Protein AF-A0A7U6KME7-F1 (afdb_monomer)

Structure (mmCIF, N/CA/C/O backbone):
data_AF-A0A7U6KME7-F1
#
_entry.id   AF-A0A7U6KME7-F1
#
loop_
_atom_site.group_PDB
_atom_site.id
_atom_site.type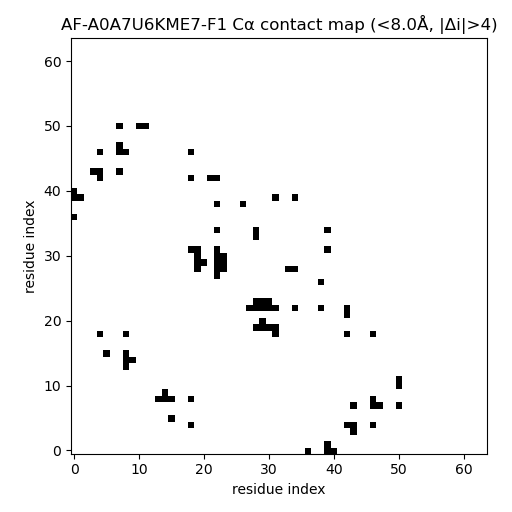_symbol
_atom_site.label_atom_id
_atom_site.label_alt_id
_atom_site.label_comp_id
_atom_site.label_asym_id
_atom_site.label_entity_id
_atom_site.label_seq_id
_atom_site.pdbx_PDB_ins_code
_atom_site.Cartn_x
_atom_site.Cartn_y
_atom_site.Cartn_z
_atom_site.occupancy
_atom_site.B_iso_or_equiv
_atom_site.auth_seq_id
_atom_site.auth_comp_id
_atom_site.auth_asym_id
_atom_site.auth_atom_id
_atom_site.pdbx_PDB_model_num
ATOM 1 N N . MET A 1 1 ? -11.461 -3.859 -5.432 1.00 84.31 1 MET A N 1
ATOM 2 C CA . MET A 1 1 ? -10.238 -3.138 -4.967 1.00 84.31 1 MET A CA 1
ATOM 3 C C . MET A 1 1 ? -9.142 -4.132 -4.644 1.00 84.31 1 MET A C 1
ATOM 5 O O . MET A 1 1 ? -8.038 -3.942 -5.127 1.00 84.31 1 MET A O 1
ATOM 9 N N . VAL A 1 2 ? -9.460 -5.185 -3.888 1.00 90.25 2 VAL A N 1
ATOM 10 C CA . VAL A 1 2 ? -8.553 -6.309 -3.618 1.00 90.25 2 VAL A CA 1
ATOM 11 C C . VAL A 1 2 ? -8.082 -6.971 -4.921 1.00 90.25 2 VAL A C 1
ATOM 13 O O . VAL A 1 2 ? -6.881 -7.054 -5.120 1.00 90.25 2 VAL A O 1
ATOM 16 N N . ASP A 1 3 ? -8.975 -7.239 -5.878 1.00 94.44 3 ASP A N 1
ATOM 17 C CA . ASP A 1 3 ? -8.610 -7.823 -7.191 1.00 94.44 3 ASP A CA 1
ATOM 18 C C . ASP A 1 3 ? -7.601 -6.970 -7.979 1.00 94.44 3 ASP A C 1
ATOM 20 O O . ASP A 1 3 ? -6.743 -7.471 -8.694 1.00 94.44 3 ASP A O 1
ATOM 24 N N . LYS A 1 4 ? -7.667 -5.639 -7.828 1.00 95.50 4 LYS A N 1
ATOM 25 C CA . LYS A 1 4 ? -6.698 -4.735 -8.462 1.00 95.50 4 LYS A CA 1
ATOM 26 C C . LYS A 1 4 ? -5.336 -4.786 -7.771 1.00 95.50 4 LYS A C 1
ATOM 28 O O . LYS A 1 4 ? -4.321 -4.609 -8.433 1.00 95.50 4 LYS A O 1
ATOM 33 N N . ILE A 1 5 ? -5.317 -4.979 -6.452 1.00 96.06 5 ILE A N 1
ATOM 34 C CA . ILE A 1 5 ? -4.076 -5.194 -5.700 1.00 96.06 5 ILE A CA 1
ATOM 35 C C . ILE A 1 5 ? -3.461 -6.528 -6.124 1.00 96.06 5 ILE A C 1
ATOM 37 O O . ILE A 1 5 ? -2.274 -6.551 -6.419 1.00 96.06 5 ILE A O 1
ATOM 41 N N . GLU A 1 6 ? -4.268 -7.586 -6.233 1.00 96.12 6 GLU A N 1
ATOM 42 C CA . GLU A 1 6 ? -3.832 -8.901 -6.713 1.00 96.12 6 GLU A CA 1
ATOM 43 C C . GLU A 1 6 ? -3.183 -8.810 -8.092 1.00 96.12 6 GLU A C 1
ATOM 45 O O . GLU A 1 6 ? -2.028 -9.193 -8.243 1.00 96.12 6 GLU A O 1
ATOM 50 N N . ALA A 1 7 ? -3.871 -8.202 -9.063 1.00 97.19 7 ALA A N 1
ATOM 51 C CA . ALA A 1 7 ? -3.335 -8.026 -10.410 1.00 97.19 7 ALA A CA 1
ATOM 52 C C . ALA A 1 7 ? -1.977 -7.298 -10.403 1.00 97.19 7 ALA A C 1
ATOM 54 O O . ALA A 1 7 ? -1.024 -7.760 -11.020 1.00 97.19 7 ALA A O 1
ATOM 55 N N . LEU A 1 8 ? -1.845 -6.207 -9.637 1.00 96.00 8 LEU A N 1
ATOM 56 C CA . LEU A 1 8 ? -0.582 -5.463 -9.530 1.00 96.00 8 LEU A CA 1
ATOM 57 C C . LEU A 1 8 ? 0.534 -6.263 -8.844 1.00 96.00 8 LEU A C 1
ATOM 59 O O . LEU A 1 8 ? 1.710 -6.082 -9.167 1.00 96.00 8 LEU A O 1
ATOM 63 N N . LEU A 1 9 ? 0.190 -7.112 -7.877 1.00 96.19 9 LEU A N 1
ATOM 64 C CA . LEU A 1 9 ? 1.142 -8.007 -7.230 1.00 96.19 9 LEU A CA 1
ATOM 65 C C . LEU A 1 9 ? 1.620 -9.085 -8.205 1.00 96.19 9 LEU A C 1
ATOM 67 O O . LEU A 1 9 ? 2.825 -9.320 -8.288 1.00 96.19 9 LEU A O 1
ATOM 71 N N . THR A 1 10 ? 0.712 -9.672 -8.986 1.00 96.31 10 THR A N 1
ATOM 72 C CA . THR A 1 10 ? 1.047 -10.630 -10.046 1.00 96.31 10 THR A CA 1
ATOM 73 C C . THR A 1 10 ? 1.940 -9.995 -11.108 1.00 96.31 10 THR A C 1
ATOM 75 O O . THR A 1 10 ? 2.995 -10.552 -11.408 1.00 96.31 10 THR A O 1
ATOM 78 N N . ASP A 1 11 ? 1.594 -8.799 -11.595 1.00 92.94 11 ASP A N 1
ATOM 79 C CA . ASP A 1 11 ? 2.391 -8.054 -12.582 1.00 92.94 11 ASP A CA 1
ATOM 80 C C . ASP A 1 11 ? 3.816 -7.769 -12.078 1.00 92.94 11 ASP A C 1
ATOM 82 O O . ASP A 1 11 ? 4.778 -7.782 -12.843 1.00 92.94 11 ASP A O 1
ATOM 86 N N . GLY A 1 12 ? 3.963 -7.503 -10.776 1.00 91.38 12 GLY A N 1
ATOM 87 C CA . GLY A 1 12 ? 5.251 -7.244 -10.128 1.00 91.38 12 GLY A CA 1
ATOM 88 C C . GLY A 1 12 ? 5.963 -8.489 -9.586 1.00 91.38 12 GLY A C 1
ATOM 89 O O . GLY A 1 12 ? 7.008 -8.341 -8.940 1.00 91.38 12 GLY A O 1
ATOM 90 N N . ALA A 1 13 ? 5.396 -9.686 -9.782 1.00 93.06 13 ALA A N 1
ATOM 91 C CA . ALA A 1 13 ? 5.832 -10.946 -9.176 1.00 93.06 13 ALA A CA 1
ATOM 92 C C . ALA A 1 13 ? 6.090 -10.830 -7.655 1.00 93.06 13 ALA A C 1
ATOM 94 O O . ALA A 1 13 ? 7.143 -11.228 -7.145 1.00 93.06 13 ALA A O 1
ATOM 95 N N . LYS A 1 14 ? 5.146 -10.223 -6.923 1.00 93.44 14 LYS A N 1
ATOM 96 C CA . LYS A 1 14 ? 5.206 -10.020 -5.467 1.00 93.44 14 LYS A CA 1
ATOM 97 C C . LYS A 1 14 ? 4.120 -10.819 -4.743 1.00 93.44 14 LYS A C 1
ATOM 99 O O . LYS A 1 14 ? 3.016 -10.944 -5.263 1.00 93.44 14 LYS A O 1
ATOM 104 N N . PRO A 1 15 ? 4.397 -11.320 -3.529 1.00 96.06 15 PRO A N 1
ATOM 105 C CA . PRO A 1 15 ? 3.386 -11.985 -2.721 1.00 96.06 15 PRO A CA 1
ATOM 106 C C . PRO A 1 15 ? 2.461 -10.976 -2.022 1.00 96.06 15 PRO A C 1
ATOM 108 O O . PRO A 1 15 ? 2.782 -9.790 -1.898 1.00 96.06 15 PRO A O 1
ATOM 111 N N . TRP A 1 16 ? 1.333 -11.464 -1.499 1.00 95.25 16 TRP A N 1
ATOM 112 C CA . TRP A 1 16 ? 0.365 -10.666 -0.736 1.00 95.25 16 TRP A CA 1
ATOM 113 C C . TRP A 1 16 ? 0.972 -9.974 0.489 1.00 95.25 16 TRP A C 1
ATOM 115 O O . TRP A 1 16 ? 0.624 -8.819 0.758 1.00 95.25 16 TRP A O 1
ATOM 125 N N . GLU A 1 17 ? 1.952 -10.597 1.158 1.00 95.69 17 GLU A N 1
ATOM 126 C CA . GLU A 1 17 ? 2.627 -9.985 2.312 1.00 95.69 17 GLU A CA 1
ATOM 127 C C . GLU A 1 17 ? 3.322 -8.665 1.943 1.00 95.69 17 GLU A C 1
ATOM 129 O O . GLU A 1 17 ? 3.495 -7.784 2.786 1.00 95.69 17 GLU A O 1
ATOM 134 N N . TYR A 1 18 ? 3.685 -8.465 0.669 1.00 95.81 18 TYR A N 1
ATOM 135 C CA . TYR A 1 18 ? 4.260 -7.201 0.219 1.00 95.81 18 TYR A CA 1
ATOM 136 C C . TYR A 1 18 ? 3.248 -6.051 0.319 1.00 95.81 18 TYR A C 1
ATOM 138 O O . TYR A 1 18 ? 3.586 -4.965 0.801 1.00 95.81 18 TYR A O 1
ATOM 146 N N . ALA A 1 19 ? 1.990 -6.283 -0.062 1.00 95.56 19 ALA A N 1
ATOM 147 C CA . ALA A 1 19 ? 0.935 -5.283 0.083 1.00 95.56 19 ALA A CA 1
ATOM 148 C C . ALA A 1 19 ? 0.571 -5.037 1.559 1.00 95.56 19 ALA A C 1
ATOM 150 O O . ALA A 1 19 ? 0.327 -3.889 1.941 1.00 95.56 19 ALA A O 1
ATOM 151 N N . GLU A 1 20 ? 0.603 -6.071 2.402 1.00 95.50 20 GLU A N 1
ATOM 152 C CA . GLU A 1 20 ? 0.412 -5.936 3.855 1.00 95.50 20 GLU A CA 1
ATOM 153 C C . GLU A 1 20 ? 1.542 -5.133 4.507 1.00 95.50 20 GLU A C 1
ATOM 155 O O . GLU A 1 20 ? 1.285 -4.218 5.292 1.00 95.50 20 GLU A O 1
ATOM 160 N N . SER A 1 21 ? 2.793 -5.374 4.107 1.00 96.50 21 SER A N 1
ATOM 161 C CA . SER A 1 21 ? 3.934 -4.574 4.559 1.00 96.50 21 SER A CA 1
ATOM 162 C C . SER A 1 21 ? 3.751 -3.094 4.198 1.00 96.50 21 SER A C 1
ATOM 164 O O . SER A 1 21 ? 3.969 -2.216 5.036 1.00 96.50 21 SER A O 1
ATOM 166 N N . MET A 1 22 ? 3.249 -2.792 2.994 1.00 95.75 22 MET A N 1
ATOM 167 C CA . MET A 1 22 ? 2.927 -1.423 2.589 1.00 95.75 22 MET A CA 1
ATOM 168 C C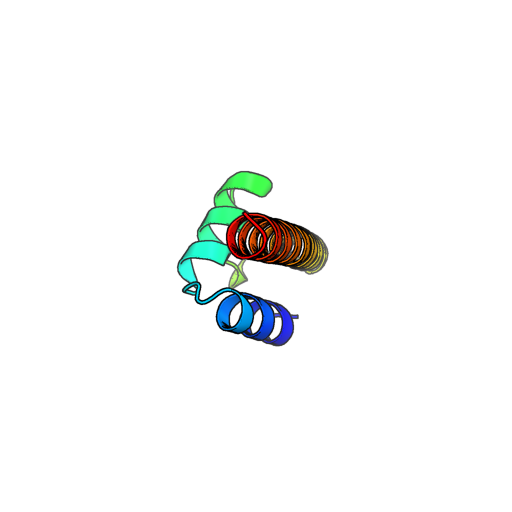 . MET A 1 22 ? 1.817 -0.812 3.445 1.00 95.75 22 MET A C 1
ATOM 170 O O . MET A 1 22 ? 1.954 0.336 3.877 1.00 95.75 22 MET A O 1
ATOM 174 N N . ALA A 1 23 ? 0.758 -1.566 3.749 1.00 96.56 23 ALA A N 1
ATOM 175 C CA . ALA A 1 23 ? -0.296 -1.121 4.661 1.00 96.56 23 ALA A CA 1
ATOM 176 C C . ALA A 1 23 ? 0.267 -0.788 6.053 1.00 96.56 23 ALA A C 1
ATOM 178 O O . ALA A 1 23 ? -0.028 0.276 6.614 1.00 96.56 23 ALA A O 1
ATOM 179 N N . LYS A 1 24 ? 1.161 -1.635 6.570 1.00 97.06 24 LYS A N 1
ATOM 180 C CA . LYS A 1 24 ? 1.841 -1.434 7.852 1.00 97.06 24 LYS A CA 1
ATOM 181 C C . LYS A 1 24 ? 2.753 -0.211 7.836 1.00 97.06 24 LYS A C 1
ATOM 183 O O . LYS A 1 24 ? 2.758 0.569 8.788 1.00 97.06 24 LYS A O 1
ATOM 188 N N . HIS A 1 25 ? 3.492 0.023 6.757 1.00 96.69 25 HIS A N 1
ATOM 189 C CA . HIS A 1 25 ? 4.371 1.186 6.645 1.00 96.69 25 HIS A CA 1
ATOM 190 C C . HIS A 1 25 ? 3.599 2.502 6.497 1.00 96.69 25 HIS A C 1
ATOM 192 O O . HIS A 1 25 ? 3.906 3.457 7.215 1.00 96.69 25 HIS A O 1
ATOM 198 N N . MET A 1 26 ? 2.597 2.545 5.614 1.00 96.31 26 MET A N 1
ATOM 199 C CA . MET A 1 26 ? 1.855 3.766 5.272 1.00 96.31 26 MET A CA 1
ATOM 200 C C . MET A 1 26 ? 0.800 4.136 6.315 1.00 96.31 26 MET A C 1
ATOM 202 O O . MET A 1 26 ? 0.574 5.318 6.567 1.00 96.31 26 MET A O 1
ATOM 206 N N . TYR A 1 27 ? 0.139 3.134 6.897 1.00 96.75 27 TYR A N 1
ATOM 207 C CA . TYR A 1 27 ? -1.066 3.331 7.702 1.00 96.75 27 TYR A CA 1
ATOM 208 C C . TYR A 1 27 ? -1.022 2.654 9.072 1.00 96.75 27 TYR A C 1
ATOM 210 O O . TYR A 1 27 ? -1.970 2.823 9.833 1.00 96.75 27 TYR A O 1
ATOM 218 N N . LYS A 1 28 ? 0.062 1.938 9.410 1.00 96.75 28 LYS A N 1
ATOM 219 C CA . LYS A 1 28 ? 0.210 1.199 10.681 1.00 96.75 28 LYS A CA 1
ATOM 220 C C . LYS A 1 28 ? -0.893 0.158 10.895 1.00 96.75 28 LYS A C 1
ATOM 222 O O . LYS A 1 28 ? -1.315 -0.080 12.019 1.00 96.75 28 LYS A O 1
ATOM 227 N N . VAL A 1 29 ? -1.344 -0.454 9.801 1.00 95.62 29 VAL A N 1
ATOM 228 C CA . VAL A 1 29 ? -2.361 -1.507 9.797 1.00 95.62 29 VAL A CA 1
ATOM 229 C C . VAL A 1 29 ? -1.703 -2.836 9.439 1.00 95.62 29 VAL A C 1
ATOM 231 O O . VAL A 1 29 ? -0.969 -2.898 8.458 1.00 95.62 29 VAL A O 1
ATOM 234 N N . ASP A 1 30 ? -1.972 -3.886 10.215 1.00 90.94 30 ASP A N 1
ATOM 235 C CA . ASP A 1 30 ? -1.301 -5.183 10.047 1.00 90.94 30 ASP A CA 1
ATOM 236 C C . ASP A 1 30 ? -1.858 -6.044 8.903 1.00 90.94 30 ASP A C 1
ATOM 238 O O . ASP A 1 30 ? -1.138 -6.898 8.405 1.00 90.94 30 ASP A O 1
ATOM 242 N N . ALA A 1 31 ? -3.098 -5.816 8.452 1.00 91.75 31 ALA A N 1
ATOM 243 C CA . ALA A 1 31 ? -3.705 -6.580 7.359 1.00 91.75 31 ALA A CA 1
ATOM 244 C C . ALA A 1 31 ? -4.565 -5.707 6.434 1.00 91.75 31 ALA A C 1
ATOM 246 O O . ALA A 1 31 ? -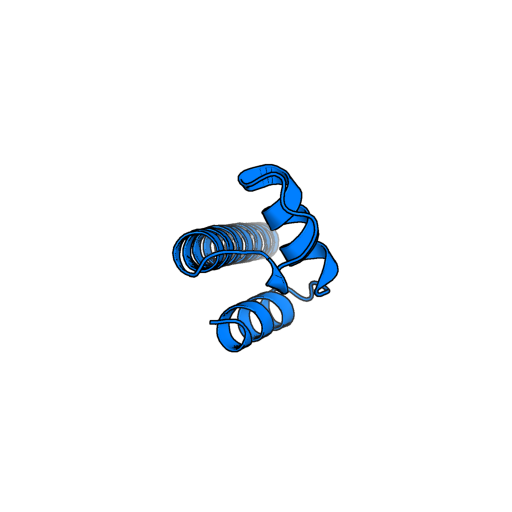5.214 -4.747 6.865 1.00 91.75 31 ALA A O 1
ATOM 247 N N . LEU A 1 32 ? -4.635 -6.070 5.149 1.00 92.50 32 LEU A N 1
ATOM 248 C CA . LEU A 1 32 ? -5.445 -5.347 4.157 1.00 92.50 32 LEU A CA 1
ATOM 249 C C . LEU A 1 32 ? -6.945 -5.366 4.479 1.00 92.50 32 LEU A C 1
ATOM 251 O O . LEU A 1 32 ? -7.660 -4.434 4.117 1.00 92.50 32 LEU A O 1
ATOM 255 N N . THR A 1 33 ? -7.420 -6.390 5.187 1.00 93.50 33 THR A N 1
ATOM 256 C CA . THR A 1 33 ? -8.816 -6.521 5.630 1.00 93.50 33 THR A CA 1
ATOM 257 C C . THR A 1 33 ? -9.242 -5.418 6.599 1.00 93.50 33 THR A C 1
ATOM 259 O O . THR A 1 33 ? -10.415 -5.057 6.630 1.00 93.50 33 THR A O 1
ATOM 262 N N . PHE A 1 34 ? -8.301 -4.835 7.346 1.00 94.56 34 PHE A N 1
ATOM 263 C CA . PHE A 1 34 ? -8.558 -3.719 8.261 1.00 94.56 34 PHE A CA 1
ATOM 264 C C . PHE A 1 34 ? -8.429 -2.346 7.585 1.00 94.56 34 PHE A C 1
ATOM 266 O O . PHE A 1 34 ? -8.678 -1.315 8.212 1.00 94.56 34 PHE A O 1
ATOM 273 N N . CYS A 1 35 ? -8.034 -2.301 6.310 1.00 94.69 35 CYS A N 1
ATOM 274 C CA . CYS A 1 35 ? -7.882 -1.048 5.587 1.00 94.69 35 CYS A CA 1
ATOM 275 C C . CYS A 1 35 ? -9.233 -0.499 5.115 1.00 94.69 35 CYS A C 1
ATOM 277 O O . CYS A 1 35 ? -10.049 -1.175 4.491 1.00 94.69 35 CYS A O 1
ATOM 279 N N . THR A 1 36 ? -9.426 0.800 5.317 1.00 96.38 36 THR A N 1
ATOM 280 C CA . THR A 1 36 ? -10.540 1.543 4.722 1.00 96.38 36 THR A CA 1
ATOM 281 C C . THR A 1 36 ? -10.388 1.630 3.194 1.00 96.38 36 THR A C 1
ATOM 283 O O . THR A 1 36 ? -9.267 1.604 2.670 1.00 96.38 36 THR A O 1
ATOM 286 N N . PRO A 1 37 ? -11.476 1.868 2.435 1.00 95.75 37 PRO A N 1
ATOM 287 C CA . PRO A 1 37 ? -11.399 2.037 0.979 1.00 95.75 37 PRO A CA 1
ATOM 288 C C . PRO A 1 37 ? -10.425 3.136 0.525 1.00 95.75 37 PRO A C 1
ATOM 290 O O . PRO A 1 37 ? -9.836 3.054 -0.553 1.00 95.75 37 PRO A O 1
ATOM 293 N N . ARG A 1 38 ? -10.235 4.178 1.346 1.00 96.56 38 ARG A N 1
ATOM 294 C CA . ARG A 1 38 ? -9.264 5.249 1.084 1.00 96.56 38 ARG A CA 1
ATOM 295 C C . ARG A 1 38 ? -7.824 4.746 1.199 1.00 96.56 38 ARG A C 1
ATOM 297 O O . ARG A 1 38 ? -7.016 5.077 0.336 1.00 96.56 38 ARG A O 1
ATOM 304 N N . GLN A 1 39 ? -7.520 3.951 2.222 1.00 96.50 39 GLN A N 1
ATOM 305 C CA . GLN A 1 39 ? -6.194 3.357 2.419 1.00 96.50 39 GLN A CA 1
ATOM 306 C C . GLN A 1 39 ? -5.872 2.352 1.308 1.00 96.50 39 GLN A C 1
ATOM 308 O O . GLN A 1 39 ? -4.796 2.428 0.721 1.00 96.50 39 GLN A O 1
ATOM 313 N N . LEU A 1 40 ? -6.836 1.508 0.918 1.00 96.56 40 LEU A N 1
ATOM 314 C CA . LEU A 1 40 ? -6.666 0.567 -0.197 1.00 96.56 40 LEU A CA 1
ATOM 315 C C . LEU A 1 40 ? -6.332 1.279 -1.519 1.00 96.56 40 LEU A C 1
ATOM 317 O O . LEU A 1 40 ? -5.431 0.856 -2.238 1.00 96.56 40 LEU A O 1
ATOM 321 N 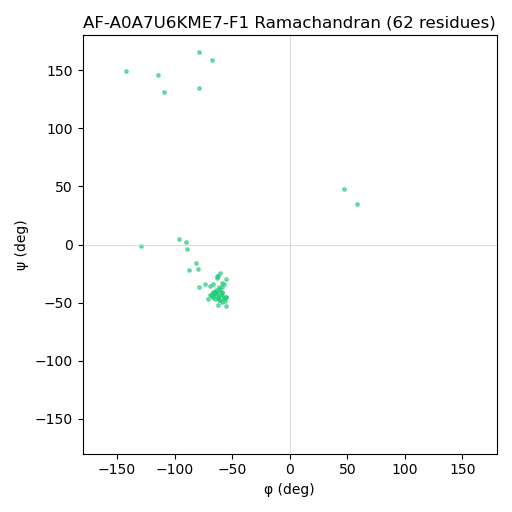N . ARG A 1 41 ? -6.990 2.406 -1.826 1.00 97.19 41 ARG A N 1
ATOM 322 C CA . ARG A 1 41 ? -6.633 3.235 -2.996 1.00 97.19 41 ARG A CA 1
ATOM 323 C C . ARG A 1 41 ? -5.210 3.798 -2.916 1.00 97.19 41 ARG A C 1
ATOM 325 O O . ARG A 1 41 ? -4.531 3.891 -3.940 1.00 97.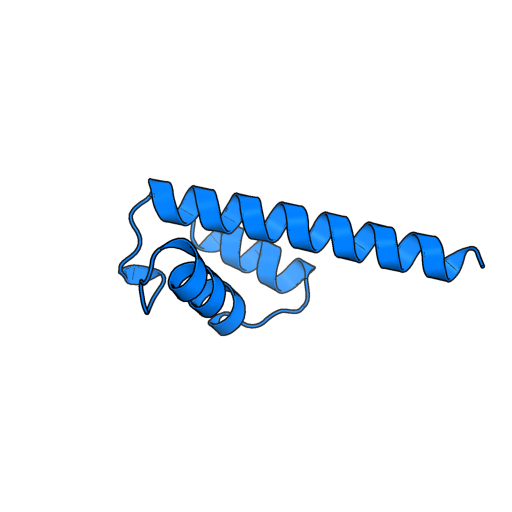19 41 ARG A O 1
ATOM 332 N N . GLY A 1 42 ? -4.758 4.162 -1.717 1.00 97.06 42 GLY A N 1
ATOM 333 C CA . GLY A 1 42 ? -3.379 4.581 -1.477 1.00 97.06 42 GLY A CA 1
ATOM 334 C C . GLY A 1 42 ? -2.375 3.465 -1.768 1.00 97.06 42 GLY A C 1
ATOM 335 O O . GLY A 1 42 ? -1.408 3.703 -2.490 1.00 97.06 42 GLY A O 1
ATOM 336 N N . ILE A 1 43 ? -2.652 2.245 -1.299 1.00 96.88 43 ILE A N 1
ATOM 337 C CA . ILE A 1 43 ? -1.820 1.056 -1.552 1.00 96.88 43 ILE A CA 1
ATOM 338 C C . ILE A 1 43 ? -1.759 0.741 -3.050 1.00 96.88 43 ILE A C 1
ATOM 340 O O . ILE A 1 43 ? -0.670 0.576 -3.589 1.00 96.88 43 ILE A O 1
ATOM 344 N N . ILE A 1 44 ? -2.900 0.758 -3.750 1.00 97.06 44 ILE A N 1
ATOM 345 C CA . ILE A 1 44 ? -2.950 0.584 -5.214 1.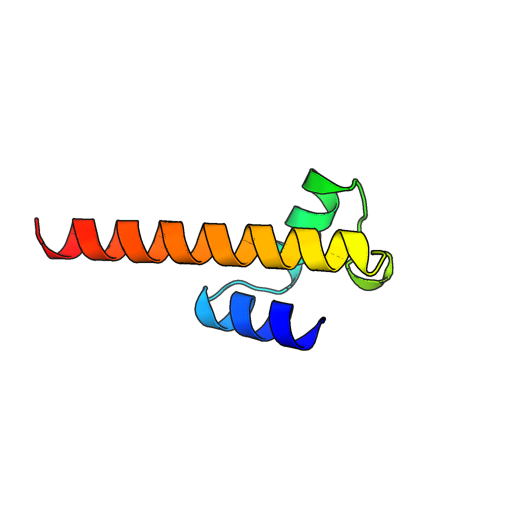00 97.06 44 ILE A CA 1
ATOM 346 C C . ILE A 1 44 ? -2.058 1.618 -5.912 1.00 97.06 44 ILE A C 1
ATOM 348 O O . ILE A 1 44 ? -1.287 1.279 -6.802 1.00 97.06 44 ILE A O 1
ATOM 352 N N . THR A 1 45 ? -2.133 2.885 -5.499 1.00 97.88 45 THR A N 1
ATOM 353 C CA . THR A 1 45 ? -1.314 3.955 -6.091 1.00 97.88 45 THR A CA 1
ATOM 354 C C . THR A 1 45 ? 0.179 3.727 -5.849 1.00 97.88 45 THR A C 1
ATOM 356 O O . THR A 1 45 ? 0.986 3.951 -6.753 1.00 97.88 45 THR A O 1
ATOM 359 N N . ALA A 1 46 ? 0.554 3.285 -4.647 1.00 96.62 46 ALA A N 1
ATOM 360 C CA . ALA A 1 46 ? 1.937 2.977 -4.298 1.00 96.62 46 ALA A CA 1
ATOM 361 C C . ALA A 1 46 ? 2.479 1.795 -5.119 1.00 96.62 46 ALA A C 1
ATOM 363 O O . ALA A 1 46 ? 3.548 1.924 -5.717 1.00 96.62 46 ALA A O 1
ATOM 364 N N . LEU A 1 47 ? 1.712 0.704 -5.226 1.00 96.06 47 LEU A N 1
ATOM 365 C CA . LEU A 1 47 ? 2.046 -0.468 -6.044 1.00 96.06 47 LEU A CA 1
ATOM 366 C C . LEU A 1 47 ? 2.233 -0.104 -7.517 1.00 96.06 47 LEU A C 1
ATOM 368 O O . LEU A 1 47 ? 3.267 -0.417 -8.097 1.00 96.06 47 LEU A O 1
ATOM 372 N N . THR A 1 48 ? 1.289 0.632 -8.108 1.00 96.50 48 THR A N 1
ATOM 373 C CA . THR A 1 48 ? 1.398 1.064 -9.508 1.00 96.50 48 THR A CA 1
ATOM 374 C C . THR A 1 48 ? 2.681 1.858 -9.752 1.00 96.50 48 THR A C 1
ATOM 376 O O . THR A 1 48 ? 3.406 1.586 -10.707 1.00 96.50 48 THR A O 1
ATOM 379 N N . LYS A 1 49 ? 3.000 2.821 -8.875 1.00 96.00 49 LYS A N 1
ATOM 380 C CA . LYS A 1 49 ? 4.234 3.614 -8.992 1.00 96.00 49 LYS A CA 1
ATOM 381 C C . LYS A 1 49 ? 5.486 2.756 -8.826 1.00 96.00 49 LYS A C 1
ATOM 383 O O . LYS A 1 49 ? 6.472 2.990 -9.522 1.00 96.00 49 LYS A O 1
ATOM 388 N N . HIS A 1 5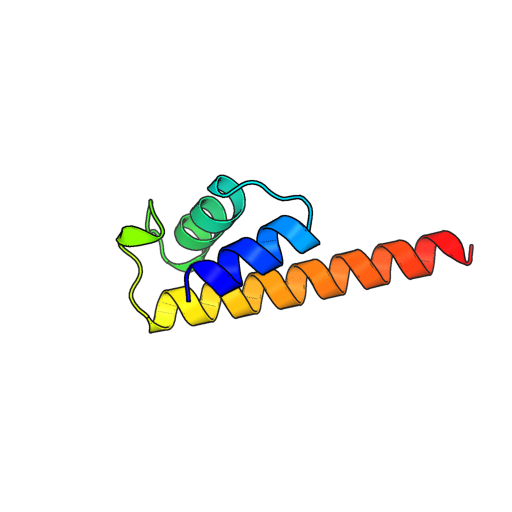0 ? 5.457 1.788 -7.912 1.00 94.31 50 HIS A N 1
ATOM 389 C CA . HIS A 1 50 ? 6.558 0.852 -7.717 1.00 94.31 50 HIS A CA 1
ATOM 390 C C . HIS A 1 50 ? 6.799 0.019 -8.980 1.00 94.31 50 HIS A C 1
ATOM 392 O O . HIS A 1 50 ? 7.909 0.045 -9.506 1.00 94.31 50 HIS A O 1
ATOM 398 N N . ASN A 1 51 ? 5.762 -0.619 -9.526 1.00 94.38 51 ASN A N 1
ATOM 399 C CA . ASN A 1 51 ? 5.871 -1.441 -10.733 1.00 94.38 51 ASN A CA 1
ATOM 400 C C . ASN A 1 51 ? 6.358 -0.620 -11.932 1.00 94.38 51 ASN A C 1
ATOM 402 O O . ASN A 1 51 ? 7.267 -1.046 -12.635 1.00 94.38 51 ASN A O 1
ATOM 406 N N . GLN A 1 52 ? 5.836 0.596 -12.118 1.00 94.69 52 GLN A N 1
ATOM 407 C CA . GLN A 1 52 ? 6.312 1.507 -13.165 1.00 94.69 52 GLN A CA 1
ATOM 408 C C . GLN A 1 52 ? 7.792 1.867 -13.001 1.00 94.69 52 GLN A C 1
ATOM 410 O O . GLN A 1 52 ? 8.518 1.962 -13.988 1.00 94.69 52 GLN A O 1
ATOM 415 N N . LYS A 1 53 ? 8.253 2.089 -11.765 1.00 93.56 53 LYS A N 1
ATOM 416 C CA . LYS A 1 53 ? 9.667 2.370 -11.492 1.00 93.56 53 LYS A CA 1
ATOM 417 C C . LYS A 1 53 ? 10.544 1.157 -11.802 1.00 93.56 53 LYS A C 1
ATOM 419 O O . LYS A 1 53 ? 11.616 1.335 -12.367 1.00 93.56 53 LYS A O 1
ATOM 424 N N . MET A 1 54 ? 10.094 -0.043 -11.437 1.00 90.81 54 MET A N 1
ATOM 425 C CA . MET A 1 54 ? 10.824 -1.281 -11.709 1.00 90.81 54 MET A CA 1
ATOM 426 C C . MET A 1 54 ? 10.889 -1.571 -13.209 1.00 90.81 54 MET A C 1
ATOM 428 O O . MET A 1 54 ? 11.978 -1.821 -13.705 1.00 90.81 54 MET A O 1
ATOM 432 N N . ALA A 1 55 ? 9.778 -1.425 -13.938 1.00 90.50 55 ALA A N 1
ATOM 433 C CA . ALA A 1 55 ? 9.740 -1.591 -15.391 1.00 90.50 55 ALA A CA 1
ATOM 434 C C . ALA A 1 55 ? 10.739 -0.661 -16.099 1.00 90.50 55 ALA A C 1
ATOM 436 O O . ALA A 1 55 ? 11.571 -1.124 -16.870 1.00 90.50 55 ALA A O 1
ATOM 437 N N . LYS A 1 56 ? 10.745 0.631 -15.741 1.00 89.31 56 LYS A N 1
ATOM 438 C CA . LYS A 1 56 ? 11.712 1.601 -16.284 1.00 89.31 56 LYS A CA 1
ATOM 439 C C . LYS A 1 56 ? 13.161 1.246 -15.962 1.00 89.31 56 LYS A C 1
ATOM 441 O O . LYS A 1 56 ? 14.041 1.481 -16.779 1.00 89.31 56 LYS A O 1
ATOM 446 N N . LEU A 1 57 ? 13.429 0.728 -14.761 1.00 86.94 57 LEU A N 1
ATOM 447 C CA . LEU A 1 57 ? 14.780 0.310 -14.388 1.00 86.94 57 LEU A CA 1
ATOM 448 C C . LEU A 1 57 ? 15.232 -0.888 -15.230 1.00 86.94 57 LEU A C 1
ATOM 450 O O . LEU A 1 57 ? 16.373 -0.910 -15.677 1.00 86.94 57 LEU A O 1
ATOM 454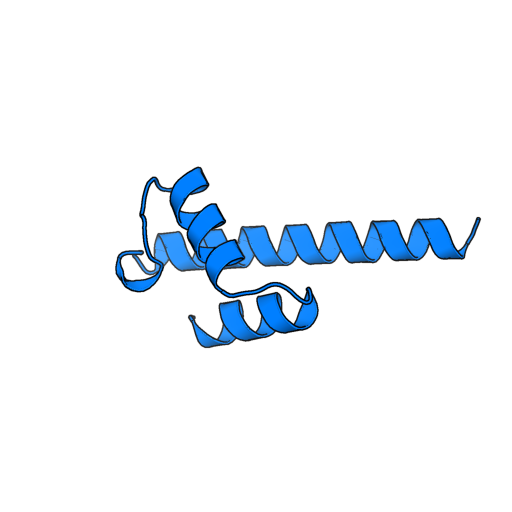 N N . THR A 1 58 ? 14.332 -1.841 -15.473 1.00 83.31 58 THR A N 1
ATOM 455 C CA . THR A 1 58 ? 14.596 -2.998 -16.331 1.00 83.31 58 THR A CA 1
ATOM 456 C C . THR A 1 58 ? 14.842 -2.587 -17.785 1.00 83.31 58 THR A C 1
ATOM 458 O O . THR A 1 58 ? 15.768 -3.109 -18.395 1.00 83.31 58 THR A O 1
ATOM 461 N N . GLU A 1 59 ? 14.084 -1.625 -18.320 1.00 77.69 59 GLU A N 1
ATOM 462 C CA . GLU A 1 59 ? 14.291 -1.080 -19.674 1.00 77.69 59 GLU A CA 1
ATOM 463 C C . GLU A 1 59 ? 15.673 -0.419 -19.817 1.00 77.69 59 GLU A C 1
ATOM 465 O O . GLU A 1 59 ? 16.425 -0.748 -20.727 1.00 77.69 59 GLU A O 1
ATOM 470 N N . VAL A 1 60 ? 16.069 0.433 -18.86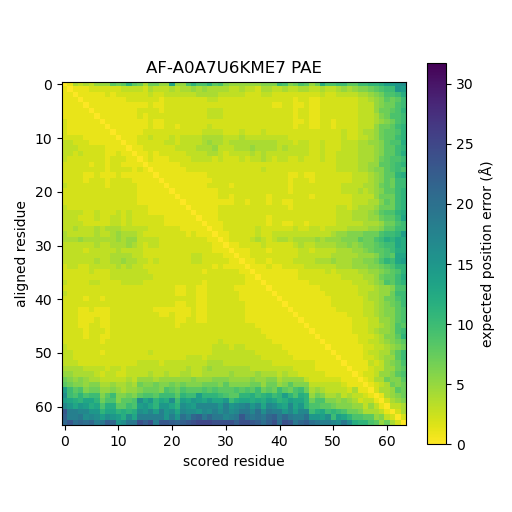5 1.00 77.00 60 VAL A N 1
ATOM 471 C CA . VAL A 1 60 ? 17.375 1.126 -18.899 1.00 77.00 60 VAL A CA 1
ATOM 472 C C . VAL A 1 60 ? 18.565 0.159 -18.820 1.00 77.00 60 VAL A C 1
ATOM 474 O O . VAL A 1 60 ? 19.635 0.465 -19.335 1.00 77.00 60 VAL A O 1
ATOM 477 N N . GLN A 1 61 ? 18.403 -1.000 -18.179 1.00 65.69 61 GLN A N 1
ATOM 478 C CA . GLN A 1 61 ? 19.452 -2.022 -18.076 1.00 65.69 61 GLN A CA 1
ATOM 479 C C . GLN A 1 61 ? 19.562 -2.918 -19.319 1.00 65.69 61 GLN A C 1
ATOM 481 O O . GLN A 1 61 ? 20.558 -3.620 -19.449 1.00 65.69 61 GLN A O 1
ATOM 486 N N . ALA A 1 62 ? 18.557 -2.925 -20.200 1.00 62.34 62 ALA A N 1
ATOM 487 C CA . ALA A 1 62 ? 18.564 -3.721 -21.428 1.00 62.34 62 ALA A CA 1
ATOM 488 C C . ALA A 1 62 ? 19.229 -2.995 -22.615 1.00 62.34 62 ALA A C 1
ATOM 490 O O . ALA A 1 62 ? 19.687 -3.654 -23.545 1.00 62.34 62 ALA A O 1
ATOM 491 N N . ASP A 1 63 ? 19.304 -1.661 -22.562 1.00 56.91 63 ASP A N 1
ATOM 492 C CA . ASP A 1 63 ? 19.870 -0.801 -23.613 1.00 56.91 63 ASP A CA 1
ATOM 493 C C . ASP A 1 63 ? 21.349 -0.402 -23.371 1.00 56.91 63 ASP A C 1
ATOM 495 O O . ASP A 1 63 ? 21.897 0.407 -24.125 1.00 56.91 63 ASP A O 1
ATOM 499 N N . ALA A 1 64 ? 21.994 -0.933 -22.322 1.00 51.75 64 ALA A N 1
ATOM 500 C CA . ALA A 1 64 ? 23.370 -0.622 -21.904 1.00 51.75 64 ALA A CA 1
ATOM 501 C C . ALA A 1 64 ? 24.292 -1.847 -21.989 1.00 51.75 64 ALA A C 1
ATOM 503 O O . ALA A 1 64 ? 25.457 -1.665 -22.414 1.00 51.75 64 ALA A O 1
#

pLDDT: mean 91.8, std 9.49, range [51.75, 97.88]

Secondary structure (DSSP, 8-state):
-HHHHHHHHHHTT--HHHHHHHHHHHH--S-GGG--HHHHHHHHHHHHHHHHHHHHHHHHHH--

Mean predicted aligned error: 3.8 Å

Foldseek 3Di:
DVVLVVVLCVLVVHDLVVLQVVCCVPPVHNHPVPDDPVSVVVSSVVSVVVSVVVVVVVVVVVVD

Sequence (64 aa):
MVDKIEALLTDGAKPWEYAESMAKHMYKVDALTFCTPRQLRGIITALTKHNQKMAKLTEVQADA

Solvent-accessible surface area (backbone atoms only — not comparable to full-atom values): 3749 Å² total; per-residue (Å²): 110,67,68,58,44,51,53,54,25,59,77,59,75,45,60,72,67,58,59,23,50,49,38,33,72,77,68,72,33,85,44,68,88,77,49,51,77,69,53,50,52,50,51,46,52,52,50,55,54,49,44,53,53,50,52,52,51,54,54,62,64,73,80,108

Radius of gyration: 12.83 Å; Cα contacts (8 Å, |Δi|>4): 47; chains: 1; bounding box: 35×17×34 Å